Protein AF-A0A1Q7XEI1-F1 (afdb_monomer_lite)

pLDDT: mean 74.62, std 11.86, range [37.31, 92.25]

Sequence (144 aa):
MIARLKSGVSQAQAQAEVDTIAGRLEQQYPDTNTHKGIRVESALRALVGDIRPALLILLGAVACVLLIACANVANLLLARAMTRHKEMAVRSALGASRIRVVRQLLTESVLLSFAGGLLGLALAVWWSDLLIALGKKDIPVFRF

Foldseek 3Di:
DDDDDDPPDDLVNVQVVQQVVLVVCCVVCVPPRPPDRDHRDDPCCVVCVVCVVVVVVVVVVVVVVVVVVVVVLVVVLVVVCVVCVVVVVVVVVVPDDPPPSVVVSVVVVVVVVVVVVVVVVVVVVVVVVVCCVVCVVPDPPPDD

Radius of gyration: 29.74 Å; chains: 1; bounding box: 56×39×82 Å

Secondary structure (DSSP, 8-state):
---PPPTT--HHHHHHHHHHHHHHHHHH-HHHHTT-------HHHHHHTTTHHHHHHHHHHHHHHHHHHHHHHHHHHHHHHHHHHHHHHHHHTTT--SHHHHHHHHHHHHHHHHHHHHHHHHHHHHHHHHHHHHHTTT------

Structure (mmCIF, N/CA/C/O backbone):
data_AF-A0A1Q7XEI1-F1
#
_entry.id   AF-A0A1Q7XEI1-F1
#
loop_
_atom_site.group_PDB
_atom_site.id
_atom_site.type_symbol
_atom_site.label_atom_id
_atom_site.label_alt_id
_atom_site.label_comp_id
_atom_site.label_asym_id
_atom_site.label_entity_id
_atom_site.label_seq_id
_atom_site.pdbx_PDB_ins_code
_atom_site.Cartn_x
_atom_site.Cartn_y
_atom_site.Cartn_z
_atom_site.occupancy
_atom_site.B_iso_or_equiv
_atom_site.auth_seq_id
_atom_site.auth_comp_id
_atom_site.auth_asym_id
_atom_site.auth_atom_id
_atom_site.pdbx_PDB_model_num
ATOM 1 N N . MET A 1 1 ? 13.398 2.448 -28.225 1.00 65.69 1 MET A N 1
ATOM 2 C CA . MET A 1 1 ? 12.559 2.053 -29.379 1.00 65.69 1 MET A CA 1
ATOM 3 C C . MET A 1 1 ? 11.734 0.846 -28.952 1.00 65.69 1 MET A C 1
ATOM 5 O O . MET A 1 1 ? 12.285 -0.003 -28.264 1.00 65.69 1 MET A O 1
ATOM 9 N N . ILE A 1 2 ? 10.438 0.791 -29.263 1.00 75.38 2 ILE A N 1
ATOM 10 C CA . ILE A 1 2 ? 9.564 -0.332 -28.877 1.00 75.38 2 ILE A CA 1
ATOM 11 C C . ILE A 1 2 ? 9.231 -1.116 -30.144 1.00 75.38 2 ILE A C 1
ATOM 13 O O . ILE A 1 2 ? 8.816 -0.524 -31.136 1.00 75.38 2 ILE A O 1
ATOM 17 N N . ALA A 1 3 ? 9.415 -2.434 -30.111 1.00 79.94 3 ALA A N 1
ATOM 18 C CA . ALA A 1 3 ? 9.096 -3.330 -31.217 1.00 79.94 3 ALA A CA 1
ATOM 19 C C . ALA A 1 3 ? 8.374 -4.579 -30.697 1.00 79.94 3 ALA A C 1
ATOM 21 O O . ALA A 1 3 ? 8.583 -5.007 -29.559 1.00 79.94 3 ALA A O 1
ATOM 22 N N . ARG A 1 4 ? 7.503 -5.161 -31.527 1.00 83.31 4 ARG A N 1
ATOM 23 C CA . ARG A 1 4 ? 6.761 -6.381 -31.193 1.00 83.31 4 ARG A CA 1
ATOM 24 C C . ARG A 1 4 ? 7.489 -7.599 -31.751 1.00 83.31 4 ARG A C 1
ATOM 26 O O . ARG A 1 4 ? 7.791 -7.643 -32.939 1.00 83.31 4 ARG A O 1
ATOM 33 N N . LEU A 1 5 ? 7.717 -8.598 -30.902 1.00 84.00 5 LEU A N 1
ATOM 34 C CA . LEU A 1 5 ? 8.301 -9.868 -31.322 1.00 84.00 5 LEU A CA 1
ATOM 35 C C . LEU A 1 5 ? 7.295 -10.690 -32.142 1.00 84.00 5 LEU A C 1
ATOM 37 O O . LEU A 1 5 ? 6.104 -10.727 -31.817 1.00 84.00 5 LEU A O 1
ATOM 41 N N . LYS A 1 6 ? 7.772 -11.358 -33.196 1.00 86.00 6 LYS A N 1
ATOM 42 C CA . LYS A 1 6 ? 6.970 -12.306 -33.981 1.00 86.00 6 LYS A CA 1
ATOM 43 C C . LYS A 1 6 ? 6.573 -13.500 -33.102 1.00 86.00 6 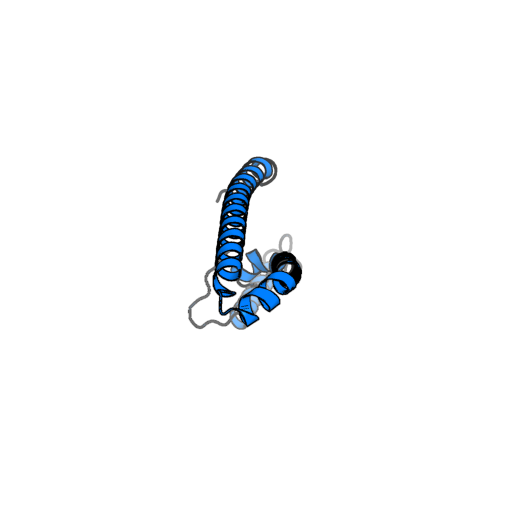LYS A C 1
ATOM 45 O O . LYS A 1 6 ? 7.370 -13.969 -32.290 1.00 86.00 6 LYS A O 1
ATOM 50 N N . SER A 1 7 ? 5.343 -13.995 -33.256 1.00 79.69 7 SER A N 1
ATOM 51 C CA . SER A 1 7 ? 4.838 -15.135 -32.477 1.00 79.69 7 SER A CA 1
ATOM 52 C C . SER A 1 7 ? 5.744 -16.361 -32.627 1.00 79.69 7 SER A C 1
ATOM 54 O O . SER A 1 7 ? 6.059 -16.756 -33.747 1.00 79.69 7 SER A O 1
ATOM 56 N N . GLY A 1 8 ? 6.148 -16.959 -31.502 1.00 82.31 8 GLY A N 1
ATOM 57 C CA . GLY A 1 8 ? 7.009 -18.149 -31.462 1.00 82.31 8 GLY A CA 1
ATOM 58 C C . GLY A 1 8 ? 8.518 -17.875 -31.436 1.00 82.31 8 GLY A C 1
ATOM 59 O O . GLY A 1 8 ? 9.285 -18.814 -31.259 1.00 82.31 8 GLY A O 1
ATOM 60 N N . VAL A 1 9 ? 8.955 -16.618 -31.565 1.00 85.50 9 VAL A N 1
ATOM 61 C CA . VAL A 1 9 ? 10.376 -16.251 -31.456 1.00 85.50 9 VAL A CA 1
ATOM 62 C C . VAL A 1 9 ? 10.756 -16.086 -29.985 1.00 85.50 9 VAL A C 1
ATOM 64 O O . VAL A 1 9 ? 10.037 -15.445 -29.218 1.00 85.50 9 VAL A O 1
ATOM 67 N N . SER A 1 10 ? 11.887 -16.663 -29.575 1.00 84.94 10 SER A N 1
ATOM 68 C CA . SER A 1 10 ? 12.410 -16.477 -28.219 1.00 84.94 10 SER A CA 1
ATOM 69 C C . SER A 1 10 ? 13.204 -15.172 -28.099 1.00 84.94 10 SER A C 1
ATOM 71 O O . SER A 1 10 ? 13.773 -14.675 -29.069 1.00 84.94 10 SER A O 1
ATOM 73 N N . GLN A 1 11 ? 13.295 -14.616 -26.887 1.00 84.19 11 GLN A N 1
ATOM 74 C CA . GLN A 1 11 ? 14.084 -13.402 -26.639 1.00 84.19 11 GLN A CA 1
ATOM 75 C C . GLN A 1 11 ? 15.566 -13.586 -27.017 1.00 84.19 11 GLN A C 1
ATOM 77 O O . GLN A 1 11 ? 16.193 -12.651 -27.501 1.00 84.19 11 GLN A O 1
ATOM 82 N N . ALA A 1 12 ? 16.109 -14.797 -26.853 1.00 84.06 12 ALA A N 1
ATOM 83 C CA . ALA A 1 12 ? 17.482 -15.124 -27.231 1.00 84.06 12 ALA A CA 1
ATOM 84 C C . ALA A 1 12 ? 17.690 -15.111 -28.755 1.00 84.06 12 ALA A C 1
ATOM 86 O O . ALA A 1 12 ? 18.697 -14.596 -29.231 1.00 84.06 12 ALA A O 1
ATOM 87 N N . GLN A 1 13 ? 16.724 -15.626 -29.523 1.00 84.19 13 GLN A N 1
ATOM 88 C CA . GLN A 1 13 ? 16.764 -15.565 -30.989 1.00 84.19 13 GLN A CA 1
ATOM 89 C C . GLN A 1 13 ? 16.674 -14.121 -31.487 1.00 84.19 13 GLN A C 1
ATOM 91 O O . GLN A 1 13 ? 17.435 -13.725 -32.362 1.00 84.19 13 GLN A O 1
ATOM 96 N N . ALA A 1 14 ? 15.793 -13.325 -30.879 1.00 85.44 14 ALA A N 1
ATOM 97 C CA . ALA A 1 14 ? 15.671 -11.907 -31.188 1.00 85.44 14 ALA A CA 1
ATOM 98 C C . ALA A 1 14 ? 16.962 -11.132 -30.884 1.00 85.44 14 ALA A C 1
ATOM 100 O O . ALA A 1 14 ? 17.371 -10.296 -31.683 1.00 85.44 14 ALA A O 1
ATOM 101 N N . GLN A 1 15 ? 17.616 -11.426 -29.754 1.00 86.94 15 GLN A N 1
ATOM 102 C CA . GLN A 1 15 ? 18.899 -10.820 -29.396 1.00 86.94 15 GLN A CA 1
ATOM 103 C C . GLN A 1 15 ? 19.982 -11.160 -30.427 1.00 86.94 15 GLN A C 1
ATOM 105 O O . GLN A 1 15 ? 20.629 -10.252 -30.926 1.00 86.94 15 GLN A O 1
ATOM 110 N N . ALA A 1 16 ? 20.114 -12.431 -30.818 1.00 86.31 16 ALA A N 1
ATOM 111 C CA . ALA A 1 16 ? 21.116 -12.858 -31.798 1.00 86.31 16 ALA A CA 1
ATOM 112 C C . ALA A 1 16 ? 20.924 -12.206 -33.183 1.00 86.31 16 ALA A C 1
ATOM 114 O O . ALA A 1 16 ? 21.890 -11.851 -33.865 1.00 86.31 16 ALA A O 1
ATOM 115 N N . GLU A 1 17 ? 19.673 -12.030 -33.608 1.00 86.38 17 GLU A N 1
ATOM 116 C CA . GLU A 1 17 ? 19.343 -11.372 -34.873 1.00 86.38 17 GLU A CA 1
ATOM 117 C C . GLU A 1 17 ? 19.659 -9.868 -34.818 1.00 86.38 17 GLU A C 1
ATOM 119 O O . GLU A 1 17 ? 20.268 -9.318 -35.736 1.00 86.38 17 GLU A O 1
ATOM 124 N N . VAL A 1 18 ? 19.332 -9.219 -33.698 1.00 86.94 18 VAL A N 1
ATOM 125 C CA . VAL A 1 18 ? 19.656 -7.811 -33.442 1.00 86.94 18 VAL A CA 1
ATOM 126 C C . VAL A 1 18 ? 21.166 -7.584 -33.330 1.00 86.94 18 VAL A C 1
ATOM 128 O O . VAL A 1 18 ? 21.655 -6.609 -33.895 1.00 86.94 18 VAL A O 1
ATOM 131 N N . ASP A 1 19 ? 21.917 -8.488 -32.698 1.00 87.75 19 ASP A N 1
ATOM 132 C CA . ASP A 1 19 ? 23.384 -8.428 -32.619 1.00 87.75 19 ASP A CA 1
ATOM 133 C C . ASP A 1 19 ? 24.017 -8.526 -34.014 1.00 87.75 19 ASP A C 1
ATOM 135 O O . ASP A 1 19 ? 24.947 -7.791 -34.347 1.00 87.75 19 ASP A O 1
ATOM 139 N N . THR A 1 20 ? 23.457 -9.384 -34.873 1.00 87.75 20 THR A N 1
ATOM 140 C CA . THR A 1 20 ? 23.889 -9.513 -36.272 1.00 87.75 20 THR A CA 1
ATOM 141 C C . THR A 1 20 ? 23.641 -8.221 -37.054 1.00 87.75 20 THR A C 1
ATOM 143 O O . THR A 1 20 ? 24.489 -7.792 -37.839 1.00 87.75 20 THR A O 1
ATOM 146 N N . ILE A 1 21 ? 22.485 -7.581 -36.848 1.00 86.19 21 ILE A N 1
ATOM 147 C CA . ILE A 1 21 ? 22.161 -6.292 -37.470 1.00 86.19 21 ILE A CA 1
ATOM 148 C C . ILE A 1 21 ? 23.088 -5.197 -36.934 1.00 86.19 21 ILE A C 1
ATOM 150 O O . ILE A 1 21 ? 23.617 -4.428 -37.731 1.00 86.19 21 ILE A O 1
ATOM 154 N N . ALA A 1 22 ? 23.331 -5.156 -35.622 1.00 84.81 22 ALA A N 1
ATOM 155 C CA . ALA A 1 22 ? 24.210 -4.180 -34.983 1.00 84.81 22 ALA A CA 1
ATOM 156 C C . ALA A 1 22 ? 25.642 -4.259 -35.534 1.00 84.81 22 ALA A C 1
ATOM 158 O O . ALA A 1 22 ? 26.195 -3.232 -35.919 1.00 84.81 22 ALA A O 1
ATOM 159 N N . GLY A 1 23 ? 26.199 -5.467 -35.687 1.00 83.88 23 GLY A N 1
ATOM 160 C CA . GLY A 1 23 ? 27.533 -5.655 -36.268 1.00 83.88 23 GLY A CA 1
ATOM 161 C C . GLY A 1 23 ? 27.634 -5.216 -37.735 1.00 83.88 23 GLY A C 1
ATOM 162 O O . GLY A 1 23 ? 28.637 -4.637 -38.146 1.00 83.88 23 GLY A O 1
ATOM 163 N N . ARG A 1 24 ? 26.580 -5.419 -38.540 1.00 84.88 24 ARG A N 1
ATOM 164 C CA . ARG A 1 24 ? 26.533 -4.882 -39.917 1.00 84.88 24 ARG A CA 1
ATOM 165 C C . ARG A 1 24 ? 26.419 -3.361 -39.932 1.00 84.88 24 ARG A C 1
ATOM 167 O O . ARG A 1 24 ? 27.020 -2.710 -40.783 1.00 84.88 24 ARG A O 1
ATOM 174 N N . LEU A 1 25 ? 25.650 -2.802 -39.002 1.00 83.19 25 LEU A N 1
ATOM 175 C CA . LEU A 1 25 ? 25.443 -1.363 -38.891 1.00 83.19 25 LEU A CA 1
ATOM 176 C C . LEU A 1 25 ? 26.722 -0.643 -38.450 1.00 83.19 25 LEU A C 1
ATOM 178 O O . LEU A 1 25 ? 26.997 0.449 -38.934 1.00 83.19 25 LEU A O 1
ATOM 182 N N . GLU A 1 26 ? 27.523 -1.271 -37.592 1.00 85.38 26 GLU A N 1
ATOM 183 C CA . GLU A 1 26 ? 28.857 -0.800 -37.214 1.00 85.38 26 GLU A CA 1
ATOM 184 C C . GLU A 1 26 ? 29.807 -0.753 -38.420 1.00 85.38 26 GLU A C 1
ATOM 186 O O . GLU A 1 26 ? 30.497 0.243 -38.615 1.00 85.38 26 GLU A O 1
ATOM 191 N N . GLN A 1 27 ? 29.781 -1.774 -39.285 1.00 83.88 27 GLN A N 1
ATOM 192 C CA . GLN A 1 27 ? 30.591 -1.800 -40.510 1.00 83.88 27 GLN A CA 1
ATOM 193 C C . GLN A 1 27 ? 30.143 -0.767 -41.555 1.00 83.88 27 GLN A C 1
ATOM 195 O O . GLN A 1 27 ? 30.983 -0.196 -42.247 1.00 83.88 27 GLN A O 1
ATOM 200 N N . GLN A 1 28 ? 28.834 -0.530 -41.692 1.00 85.12 28 GLN A N 1
ATOM 201 C CA . GLN A 1 28 ? 28.293 0.450 -42.644 1.00 85.12 28 GLN A CA 1
ATOM 202 C C . GLN A 1 28 ? 28.372 1.897 -42.145 1.00 85.12 28 GLN A C 1
ATOM 204 O O . GLN A 1 28 ? 28.516 2.808 -42.956 1.00 85.12 28 GLN A O 1
ATOM 209 N N . TYR A 1 29 ? 28.270 2.113 -40.833 1.00 82.06 29 TYR A N 1
ATOM 210 C CA . TYR A 1 29 ? 28.228 3.438 -40.211 1.00 82.06 29 TYR A CA 1
ATOM 211 C C . TYR A 1 29 ? 29.150 3.519 -38.983 1.00 82.06 29 TYR A C 1
ATOM 213 O O . TYR A 1 29 ? 28.670 3.745 -37.860 1.00 82.06 29 TYR A O 1
ATOM 221 N N . PRO A 1 30 ? 30.473 3.378 -39.177 1.00 78.81 30 PRO A N 1
ATOM 222 C CA . PRO A 1 30 ? 31.438 3.387 -38.081 1.00 78.81 30 PRO A CA 1
ATOM 223 C C . PRO A 1 30 ? 31.401 4.699 -37.279 1.00 78.81 30 PRO A C 1
ATOM 225 O O . PRO A 1 30 ? 31.480 4.669 -36.052 1.00 78.81 30 PRO A O 1
ATOM 228 N N . ASP A 1 31 ? 31.143 5.843 -37.915 1.00 78.56 31 ASP A N 1
ATOM 229 C CA . ASP A 1 31 ? 31.143 7.152 -37.239 1.00 78.56 31 ASP A CA 1
ATOM 230 C C . ASP A 1 31 ? 30.045 7.316 -36.169 1.00 78.56 31 ASP A C 1
ATOM 232 O O . ASP A 1 31 ? 30.163 8.152 -35.275 1.00 78.56 31 ASP A O 1
ATOM 236 N N . THR A 1 32 ? 28.959 6.537 -36.236 1.00 76.00 32 THR A N 1
ATOM 237 C CA . THR A 1 32 ? 27.797 6.693 -35.335 1.00 76.00 32 THR A CA 1
ATOM 238 C C . THR A 1 32 ? 27.482 5.464 -34.485 1.00 76.00 32 THR A C 1
ATOM 240 O O . THR A 1 32 ? 26.803 5.613 -33.459 1.00 76.00 32 THR A O 1
ATOM 243 N N . ASN A 1 33 ? 27.974 4.279 -34.866 1.00 75.06 33 ASN A N 1
ATOM 244 C CA . ASN A 1 33 ? 27.568 2.997 -34.273 1.00 75.06 33 ASN A CA 1
ATOM 245 C C . ASN A 1 33 ? 28.709 2.151 -33.690 1.00 75.06 33 ASN A C 1
ATOM 247 O O . ASN A 1 33 ? 28.429 1.109 -33.101 1.00 75.06 33 ASN A O 1
ATOM 251 N N . THR A 1 34 ? 29.961 2.605 -33.779 1.00 74.81 34 THR A N 1
ATOM 252 C CA . THR A 1 34 ? 31.110 1.896 -33.192 1.00 74.81 34 THR A CA 1
ATOM 253 C C . THR A 1 34 ? 30.908 1.657 -31.685 1.00 74.81 34 THR A C 1
ATOM 255 O O . THR A 1 34 ? 30.632 2.597 -30.937 1.00 74.81 34 THR A O 1
ATOM 258 N N . HIS A 1 35 ? 31.015 0.397 -31.244 1.00 71.75 35 HIS A N 1
ATOM 259 C CA . HIS A 1 35 ? 30.773 -0.087 -29.867 1.00 71.75 35 HIS A CA 1
ATOM 260 C C . HIS A 1 35 ? 29.355 0.117 -29.281 1.00 71.75 35 HIS A C 1
ATOM 262 O O . HIS A 1 35 ? 29.169 0.008 -28.064 1.00 71.75 35 HIS A O 1
ATOM 268 N N . LYS A 1 36 ? 28.323 0.388 -30.093 1.00 72.50 36 LYS A N 1
ATOM 269 C CA . LYS A 1 36 ? 26.936 0.477 -29.595 1.00 72.50 36 LYS A CA 1
ATOM 270 C C . LYS A 1 36 ? 26.226 -0.876 -29.665 1.00 72.50 36 LYS A C 1
ATOM 272 O O . LYS A 1 36 ? 25.722 -1.275 -30.708 1.00 72.50 36 LYS A O 1
ATOM 277 N N . GLY A 1 37 ? 26.125 -1.555 -28.524 1.00 69.88 37 GLY A N 1
ATOM 278 C CA . GLY A 1 37 ? 25.308 -2.764 -28.382 1.00 69.88 37 GLY A CA 1
ATOM 279 C C . GLY A 1 37 ? 23.812 -2.449 -28.273 1.00 69.88 37 GLY A C 1
ATOM 280 O O . GLY A 1 37 ? 23.415 -1.523 -27.563 1.00 69.88 37 GLY A O 1
ATOM 281 N N . ILE A 1 38 ? 22.968 -3.237 -28.943 1.00 79.81 38 ILE A N 1
ATOM 282 C CA . ILE A 1 38 ? 21.506 -3.141 -28.837 1.00 79.81 38 ILE A CA 1
ATOM 283 C C . ILE A 1 38 ? 21.013 -4.317 -28.000 1.00 79.81 38 ILE A C 1
ATOM 285 O O . ILE A 1 38 ? 21.179 -5.470 -28.380 1.00 79.81 38 ILE A O 1
ATOM 289 N N . ARG A 1 39 ? 20.376 -4.036 -26.863 1.00 80.25 39 ARG A N 1
ATOM 290 C CA . ARG A 1 39 ? 19.878 -5.070 -25.953 1.00 80.25 39 ARG A CA 1
ATOM 291 C C . ARG A 1 39 ? 18.361 -5.187 -26.040 1.00 80.25 39 ARG A C 1
ATOM 293 O O . ARG A 1 39 ? 17.632 -4.219 -25.832 1.00 80.25 39 ARG A O 1
ATOM 300 N N . VAL A 1 40 ? 17.891 -6.384 -26.358 1.00 80.00 40 VAL A N 1
ATOM 301 C CA . VAL A 1 40 ? 16.480 -6.739 -26.461 1.00 80.00 40 VAL A CA 1
ATOM 302 C C . VAL A 1 40 ? 15.977 -7.099 -25.071 1.00 80.00 40 VAL A C 1
ATOM 304 O O . VAL A 1 40 ? 16.211 -8.197 -24.564 1.00 80.00 40 VAL A O 1
ATOM 307 N N . GLU A 1 41 ? 15.244 -6.184 -24.446 1.00 80.62 41 GLU A N 1
ATOM 308 C CA . GLU A 1 41 ? 14.572 -6.431 -23.173 1.00 80.62 41 GLU A CA 1
ATOM 309 C C . GLU A 1 41 ? 13.053 -6.378 -23.317 1.00 80.62 41 GLU A C 1
ATOM 311 O O . GLU A 1 41 ? 12.497 -5.675 -24.161 1.00 80.62 41 GLU A O 1
ATOM 316 N N . SER A 1 42 ? 12.359 -7.145 -22.472 1.00 78.50 42 SER A N 1
ATOM 317 C CA . SER A 1 42 ? 10.904 -7.053 -22.371 1.00 78.50 42 SER A CA 1
ATOM 318 C C . SER A 1 42 ? 10.513 -5.622 -22.015 1.00 78.50 42 SER A C 1
ATOM 320 O O . SER A 1 42 ? 11.012 -5.082 -21.030 1.00 78.50 42 SER A O 1
ATOM 322 N N . ALA A 1 43 ? 9.577 -5.034 -22.765 1.00 72.62 43 ALA A N 1
ATOM 323 C CA . ALA A 1 43 ? 9.100 -3.673 -22.521 1.00 72.62 43 ALA A CA 1
ATOM 324 C C . ALA A 1 43 ? 8.622 -3.475 -21.070 1.00 72.62 43 ALA A C 1
ATOM 326 O O . ALA A 1 43 ? 8.900 -2.451 -20.457 1.00 72.62 43 ALA A O 1
ATOM 327 N N . LEU A 1 44 ? 7.985 -4.490 -20.473 1.00 68.62 44 LEU A N 1
ATOM 328 C CA . LEU A 1 44 ? 7.576 -4.441 -19.068 1.00 68.62 44 LEU A CA 1
ATOM 329 C C . LEU A 1 44 ? 8.778 -4.434 -18.107 1.00 68.62 44 LEU A C 1
ATOM 331 O O . LEU A 1 44 ? 8.733 -3.766 -17.078 1.00 68.62 44 LEU A O 1
ATOM 335 N N . ARG A 1 45 ? 9.858 -5.165 -18.418 1.00 70.75 45 ARG A N 1
ATOM 336 C CA . ARG A 1 45 ? 11.102 -5.112 -17.630 1.00 70.75 45 ARG A CA 1
ATOM 337 C C . ARG A 1 45 ? 11.835 -3.790 -17.821 1.00 70.75 45 ARG A C 1
ATOM 339 O O . ARG A 1 45 ? 12.323 -3.266 -16.836 1.00 70.75 45 ARG A O 1
ATOM 346 N N . ALA A 1 46 ? 11.850 -3.231 -19.025 1.00 70.81 46 ALA A N 1
ATOM 347 C CA . ALA A 1 46 ? 12.477 -1.939 -19.279 1.00 70.81 46 ALA A CA 1
ATOM 348 C C . ALA A 1 46 ? 11.761 -0.792 -18.544 1.00 70.81 46 ALA A C 1
ATOM 350 O O . ALA A 1 46 ? 12.415 0.118 -18.052 1.00 70.81 46 ALA A O 1
ATOM 351 N N . LEU A 1 47 ? 10.426 -0.844 -18.425 1.00 67.19 47 LEU A N 1
ATOM 352 C CA . LEU A 1 47 ? 9.669 0.178 -17.692 1.00 67.19 47 LEU A CA 1
ATOM 353 C C . LEU A 1 47 ? 9.657 -0.026 -16.171 1.00 67.19 47 LEU A C 1
ATOM 355 O O . LEU A 1 47 ? 9.650 0.948 -15.429 1.00 67.19 47 LEU A O 1
ATOM 359 N N . VAL A 1 48 ? 9.578 -1.270 -15.693 1.00 66.25 48 VAL A N 1
ATOM 360 C CA . VAL A 1 48 ? 9.292 -1.557 -14.271 1.00 66.25 48 VAL A CA 1
ATOM 361 C C . VAL A 1 48 ? 10.499 -2.173 -13.548 1.00 66.25 48 VAL A C 1
ATOM 363 O O . VAL A 1 48 ? 10.501 -2.272 -12.324 1.00 66.25 48 VAL A O 1
ATOM 366 N N . GLY A 1 49 ? 11.529 -2.605 -14.278 1.00 64.25 49 GLY A N 1
ATOM 367 C CA . GLY A 1 49 ? 12.669 -3.371 -13.763 1.00 64.25 49 GLY A CA 1
ATOM 368 C C . GLY A 1 49 ? 13.410 -2.688 -12.619 1.00 64.25 49 GLY A C 1
ATOM 369 O O . GLY A 1 49 ? 13.595 -3.321 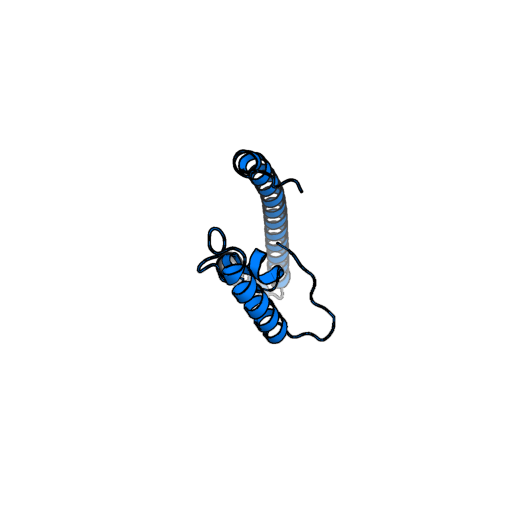-11.582 1.00 64.25 49 GLY A O 1
ATOM 370 N N . ASP A 1 50 ? 13.729 -1.401 -12.764 1.00 69.06 50 ASP A N 1
ATOM 371 C CA . ASP A 1 50 ? 14.474 -0.636 -11.750 1.00 69.06 50 ASP A CA 1
ATOM 372 C C . ASP A 1 50 ? 13.653 -0.316 -10.493 1.00 69.06 50 ASP A C 1
ATOM 374 O O . ASP A 1 50 ? 14.189 -0.211 -9.392 1.00 69.06 50 ASP A O 1
ATOM 378 N N . ILE A 1 51 ? 12.330 -0.206 -10.624 1.00 74.69 51 ILE A N 1
ATOM 379 C CA . ILE A 1 51 ? 11.447 0.258 -9.540 1.00 74.69 51 ILE A CA 1
ATOM 380 C C . ILE A 1 51 ? 10.819 -0.890 -8.744 1.00 74.69 51 ILE A C 1
ATOM 382 O O . ILE A 1 51 ? 10.361 -0.684 -7.620 1.00 74.69 51 ILE A O 1
ATOM 386 N N . ARG A 1 52 ? 10.808 -2.117 -9.285 1.00 76.62 52 ARG A N 1
ATOM 387 C CA . ARG A 1 52 ? 10.276 -3.315 -8.605 1.00 76.62 52 ARG A CA 1
ATOM 388 C C . ARG A 1 52 ? 10.793 -3.512 -7.175 1.00 76.62 52 ARG A C 1
ATOM 390 O O . ARG A 1 52 ? 9.952 -3.695 -6.296 1.00 76.62 52 ARG A O 1
ATOM 397 N N . PRO A 1 53 ? 12.112 -3.515 -6.904 1.00 80.81 53 PRO A N 1
ATOM 398 C CA . PRO A 1 53 ? 12.602 -3.742 -5.546 1.00 80.81 53 PRO A CA 1
ATOM 399 C C . PRO A 1 53 ? 12.171 -2.629 -4.583 1.00 80.81 53 PRO A C 1
ATOM 401 O O . PRO A 1 53 ? 11.748 -2.928 -3.469 1.00 80.81 53 PRO A O 1
ATOM 404 N N . ALA A 1 54 ? 12.171 -1.367 -5.022 1.00 80.69 54 ALA A N 1
ATOM 405 C CA . ALA A 1 54 ? 11.678 -0.250 -4.218 1.00 80.69 54 ALA A CA 1
ATOM 406 C C . ALA A 1 54 ? 10.179 -0.388 -3.887 1.00 80.69 54 ALA A C 1
ATOM 408 O O . ALA A 1 54 ? 9.783 -0.199 -2.738 1.00 80.69 54 ALA A O 1
ATOM 409 N N . LEU A 1 55 ? 9.354 -0.794 -4.860 1.00 84.62 55 LEU A N 1
ATOM 410 C CA . LEU A 1 55 ? 7.926 -1.066 -4.648 1.00 84.62 55 LEU A CA 1
ATOM 411 C C . LEU A 1 55 ? 7.693 -2.213 -3.655 1.00 84.62 55 LEU A C 1
ATOM 413 O O . LEU A 1 55 ? 6.791 -2.124 -2.825 1.00 84.62 55 LEU A O 1
ATOM 417 N N . LEU A 1 56 ? 8.504 -3.275 -3.709 1.00 84.50 56 LEU A N 1
ATOM 418 C CA . LEU A 1 56 ? 8.415 -4.390 -2.760 1.00 84.50 56 LEU A CA 1
ATOM 419 C C . LEU A 1 56 ? 8.810 -3.970 -1.340 1.00 84.50 56 LEU A C 1
ATOM 421 O O . LEU A 1 56 ? 8.140 -4.365 -0.389 1.00 84.50 56 LEU A O 1
ATOM 425 N N . ILE A 1 57 ? 9.852 -3.148 -1.189 1.00 89.56 57 ILE A N 1
ATOM 426 C CA . ILE A 1 57 ? 10.252 -2.596 0.113 1.00 89.56 57 ILE A CA 1
ATOM 427 C C . ILE A 1 57 ? 9.142 -1.701 0.670 1.00 89.56 57 ILE A C 1
ATOM 429 O O . ILE A 1 57 ? 8.776 -1.841 1.836 1.00 89.56 57 ILE A O 1
ATOM 433 N N . LEU A 1 58 ? 8.568 -0.825 -0.160 1.00 87.69 58 LEU A N 1
ATOM 434 C CA . LEU A 1 58 ? 7.454 0.035 0.236 1.00 87.69 58 LEU A CA 1
ATOM 435 C C . LEU A 1 58 ? 6.238 -0.792 0.673 1.00 87.69 58 LEU A C 1
ATOM 437 O O . LEU A 1 58 ? 5.663 -0.525 1.725 1.00 87.69 58 LEU A O 1
ATOM 441 N N . LEU A 1 59 ? 5.881 -1.831 -0.089 1.00 88.31 59 LEU A N 1
ATOM 442 C CA . LEU A 1 59 ? 4.801 -2.753 0.266 1.00 88.31 59 LEU A CA 1
ATOM 443 C C . LEU A 1 59 ? 5.078 -3.454 1.603 1.00 88.31 59 LEU A C 1
ATOM 445 O O . LEU A 1 59 ? 4.189 -3.535 2.449 1.00 88.31 59 LEU A O 1
ATOM 449 N N . GLY A 1 60 ? 6.312 -3.920 1.813 1.00 92.25 60 GLY A N 1
ATOM 450 C CA . GLY A 1 60 ? 6.742 -4.522 3.073 1.00 92.25 60 GLY A CA 1
ATOM 451 C C . GLY A 1 60 ? 6.630 -3.552 4.250 1.00 92.25 60 GLY A C 1
ATOM 452 O O . GLY A 1 60 ? 6.081 -3.908 5.289 1.00 92.25 60 GLY A O 1
ATOM 453 N N . ALA A 1 61 ? 7.071 -2.304 4.075 1.00 91.75 61 ALA A N 1
ATOM 454 C CA . ALA A 1 61 ? 6.954 -1.265 5.094 1.00 91.75 61 ALA A CA 1
ATOM 455 C C . ALA A 1 61 ? 5.486 -0.983 5.454 1.00 91.75 61 ALA A C 1
ATOM 457 O O . ALA A 1 61 ? 5.136 -0.956 6.634 1.00 91.75 61 ALA A O 1
ATOM 458 N N . VAL A 1 62 ? 4.610 -0.850 4.453 1.00 89.56 62 VAL A N 1
ATOM 459 C CA . VAL A 1 62 ? 3.165 -0.658 4.662 1.00 89.56 62 VAL A CA 1
ATOM 460 C C . VAL A 1 62 ? 2.549 -1.853 5.393 1.00 89.56 62 VAL A C 1
ATOM 462 O O . VAL A 1 62 ? 1.769 -1.660 6.326 1.00 89.56 62 VAL A O 1
ATOM 465 N N . ALA A 1 63 ? 2.926 -3.083 5.034 1.00 87.69 63 ALA A N 1
ATOM 466 C CA . ALA A 1 63 ? 2.460 -4.286 5.719 1.00 87.69 63 ALA A CA 1
ATOM 467 C C . ALA A 1 63 ? 2.903 -4.321 7.192 1.00 87.69 63 ALA A C 1
ATOM 469 O O . ALA A 1 63 ? 2.092 -4.621 8.067 1.00 87.69 63 ALA A O 1
ATOM 470 N N . CYS A 1 64 ? 4.151 -3.949 7.491 1.00 89.56 64 CYS A N 1
ATOM 471 C CA . CYS A 1 64 ? 4.639 -3.827 8.865 1.00 89.56 64 CYS A CA 1
ATOM 472 C C . CYS A 1 64 ? 3.852 -2.779 9.662 1.00 89.56 64 CYS A C 1
ATOM 474 O O . CYS A 1 64 ? 3.448 -3.047 10.791 1.00 89.56 64 CYS A O 1
ATOM 476 N N . VAL A 1 65 ? 3.587 -1.607 9.079 1.00 85.31 65 VAL A N 1
ATOM 477 C CA . VAL A 1 65 ? 2.782 -0.559 9.726 1.00 85.31 65 VAL A CA 1
ATOM 478 C C . VAL A 1 65 ? 1.358 -1.047 10.000 1.00 85.31 65 VAL A C 1
ATOM 480 O O . VAL A 1 65 ? 0.844 -0.839 11.100 1.00 85.31 65 VAL A O 1
ATOM 483 N N . LEU A 1 66 ? 0.740 -1.748 9.044 1.00 81.56 66 LEU A N 1
ATOM 484 C CA . LEU A 1 66 ? -0.583 -2.344 9.226 1.00 81.56 66 LEU A CA 1
ATOM 485 C C . LEU A 1 66 ? -0.578 -3.365 10.372 1.00 81.56 66 LEU A C 1
ATOM 487 O O . LEU A 1 66 ? -1.458 -3.325 11.229 1.00 81.56 66 LEU A O 1
ATOM 491 N N . LEU A 1 67 ? 0.441 -4.227 10.439 1.00 81.19 67 LEU A N 1
ATOM 492 C CA . LEU A 1 67 ? 0.609 -5.192 11.528 1.00 81.19 67 LEU A CA 1
ATOM 493 C C . LEU A 1 67 ? 0.781 -4.510 12.890 1.00 81.19 67 LEU A C 1
ATOM 495 O O . LEU A 1 67 ? 0.148 -4.936 13.853 1.00 81.19 67 LEU A O 1
ATOM 499 N N . ILE A 1 68 ? 1.575 -3.438 12.979 1.00 81.25 68 ILE A N 1
ATOM 500 C CA . ILE A 1 68 ? 1.733 -2.646 14.212 1.00 81.25 68 ILE A CA 1
ATOM 501 C C . ILE A 1 68 ? 0.386 -2.053 14.637 1.00 81.25 68 ILE A C 1
ATOM 503 O O . ILE A 1 68 ? 0.013 -2.133 15.809 1.00 81.25 68 ILE A O 1
ATOM 507 N N . ALA A 1 69 ? -0.378 -1.500 13.694 1.00 76.81 69 ALA A N 1
ATOM 508 C CA . ALA A 1 69 ? -1.707 -0.971 13.976 1.00 76.81 69 ALA A CA 1
ATOM 509 C C . ALA A 1 69 ? -2.654 -2.072 14.489 1.00 76.81 69 ALA A C 1
ATOM 511 O O . ALA A 1 69 ? -3.321 -1.885 15.508 1.00 76.81 69 ALA A O 1
ATOM 512 N N . CYS A 1 70 ? -2.665 -3.245 13.848 1.00 75.25 70 CYS A N 1
ATOM 513 C CA . CYS A 1 70 ? -3.445 -4.403 14.287 1.00 75.25 70 CYS A CA 1
ATOM 514 C C . CYS A 1 70 ? -3.033 -4.892 15.683 1.00 75.25 70 CYS A C 1
ATOM 516 O O . CYS A 1 70 ? -3.900 -5.162 16.514 1.00 75.25 70 CYS A O 1
ATOM 518 N N . ALA A 1 71 ? -1.731 -4.965 15.970 1.00 75.88 71 ALA A N 1
ATOM 519 C CA . ALA A 1 71 ? -1.215 -5.348 17.281 1.00 75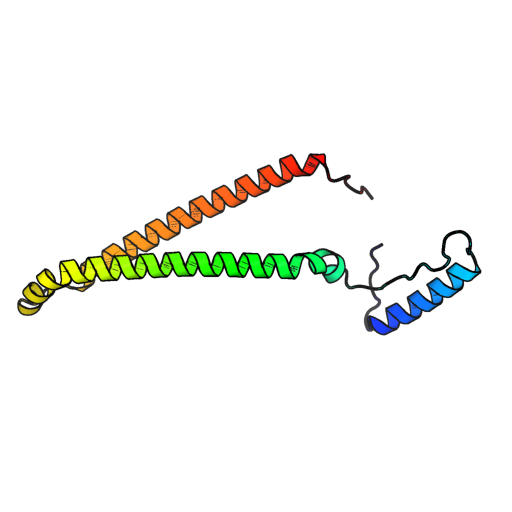.88 71 ALA A CA 1
ATOM 520 C C . ALA A 1 71 ? -1.630 -4.343 18.365 1.00 75.88 71 ALA A C 1
ATOM 522 O O . ALA A 1 71 ? -2.060 -4.745 19.444 1.00 75.88 71 ALA A O 1
ATOM 523 N N . ASN A 1 72 ? -1.591 -3.042 18.065 1.00 78.69 72 ASN A N 1
ATOM 524 C CA . ASN A 1 72 ? -2.035 -1.994 18.983 1.00 78.69 72 ASN A CA 1
ATOM 525 C C . ASN A 1 72 ? -3.534 -2.087 19.279 1.00 78.69 72 ASN A C 1
ATOM 527 O O . ASN A 1 72 ? -3.941 -1.958 20.433 1.00 78.69 72 ASN A O 1
ATOM 531 N N . VAL A 1 73 ? -4.355 -2.371 18.265 1.00 69.75 73 VAL A N 1
ATOM 532 C CA . VAL A 1 73 ? -5.788 -2.627 18.456 1.00 69.75 73 VAL A CA 1
ATOM 533 C C . VAL A 1 73 ? -6.002 -3.873 19.317 1.00 69.75 73 VAL A C 1
ATOM 535 O O . VAL A 1 73 ? -6.770 -3.818 20.274 1.00 69.75 73 VAL A O 1
ATOM 538 N N . ALA A 1 74 ? -5.287 -4.969 19.050 1.00 70.31 74 ALA A N 1
ATOM 539 C CA . ALA A 1 74 ? -5.358 -6.186 19.858 1.00 70.31 74 ALA A CA 1
ATOM 540 C C . ALA A 1 74 ? -4.946 -5.942 21.321 1.00 70.31 74 ALA A C 1
ATOM 542 O O . ALA A 1 74 ? -5.630 -6.400 22.236 1.00 70.31 74 ALA A O 1
ATOM 543 N N . ASN A 1 75 ? -3.892 -5.158 21.561 1.00 72.75 75 ASN A N 1
ATOM 544 C CA . ASN A 1 75 ? 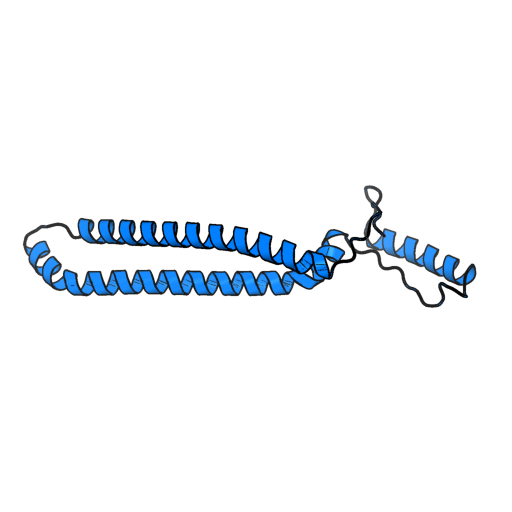-3.468 -4.768 22.905 1.00 72.75 75 ASN A CA 1
ATOM 545 C C . ASN A 1 75 ? -4.501 -3.880 23.606 1.00 72.75 75 ASN A C 1
ATOM 547 O O . ASN A 1 75 ? -4.771 -4.075 24.790 1.00 72.75 75 ASN A O 1
ATOM 551 N N . LEU A 1 76 ? -5.119 -2.935 22.893 1.00 70.44 76 LEU A N 1
ATOM 552 C CA . LEU A 1 76 ? -6.188 -2.099 23.440 1.00 70.44 76 LEU A CA 1
ATOM 553 C C . LEU A 1 76 ? -7.413 -2.948 23.820 1.00 70.44 76 LEU A C 1
ATOM 555 O O . LEU A 1 76 ? -8.002 -2.753 24.886 1.00 70.44 76 LEU A O 1
ATOM 559 N N . LEU A 1 77 ? -7.768 -3.917 22.967 1.00 66.25 77 LEU A N 1
ATOM 560 C CA . LEU A 1 77 ? -8.825 -4.899 23.213 1.00 66.25 77 LEU A CA 1
ATOM 561 C C . LEU A 1 77 ? -8.512 -5.741 24.453 1.00 66.25 77 LEU A C 1
ATOM 563 O O . LEU A 1 77 ? -9.368 -5.867 25.327 1.00 66.25 77 LEU A O 1
ATOM 567 N N . LEU A 1 78 ? -7.284 -6.255 24.569 1.00 66.69 78 LEU A N 1
ATOM 568 C CA . LEU A 1 78 ? -6.814 -7.027 25.721 1.00 66.69 78 LEU A CA 1
ATOM 569 C C . LEU A 1 78 ? -6.814 -6.198 27.012 1.00 66.69 78 LEU A C 1
ATOM 571 O O . LEU A 1 78 ? -7.307 -6.670 28.034 1.00 66.69 78 LEU A O 1
ATOM 575 N N . ALA A 1 79 ? -6.342 -4.952 26.984 1.00 67.75 79 ALA A N 1
ATOM 576 C CA . ALA A 1 79 ? -6.307 -4.074 28.155 1.00 67.75 79 ALA A CA 1
ATOM 577 C C . ALA A 1 79 ? -7.716 -3.693 28.648 1.00 67.75 79 ALA A C 1
ATOM 579 O O . ALA A 1 79 ? -7.991 -3.733 29.854 1.00 67.75 79 ALA A O 1
ATOM 580 N N . ARG A 1 80 ? -8.641 -3.380 27.727 1.00 66.19 80 ARG A N 1
ATOM 581 C CA . ARG A 1 80 ? -10.059 -3.119 28.045 1.00 66.19 80 ARG A CA 1
ATOM 582 C C . ARG A 1 80 ? -10.779 -4.387 28.515 1.00 66.19 80 ARG A C 1
ATOM 584 O O . ARG A 1 80 ? -11.614 -4.320 29.418 1.00 66.19 80 ARG A O 1
ATOM 591 N N . ALA A 1 81 ? -10.439 -5.542 27.938 1.00 64.62 81 ALA A N 1
ATOM 592 C CA . ALA A 1 81 ? -10.945 -6.832 28.383 1.00 64.62 81 ALA A CA 1
ATOM 593 C C . ALA A 1 81 ? -10.463 -7.142 29.801 1.00 64.62 81 ALA A C 1
ATOM 595 O O . ALA A 1 81 ? -11.292 -7.499 30.620 1.00 64.62 81 ALA A O 1
ATOM 596 N N . MET A 1 82 ? -9.184 -6.937 30.124 1.00 66.12 82 MET A N 1
ATOM 597 C CA . MET A 1 82 ? -8.590 -7.174 31.450 1.00 66.12 82 MET A CA 1
ATOM 598 C C . MET A 1 82 ? -9.211 -6.301 32.551 1.00 66.12 82 MET A C 1
ATOM 600 O O . MET A 1 82 ? -9.554 -6.803 33.622 1.00 66.12 82 MET A O 1
ATOM 604 N N . THR A 1 83 ? -9.416 -5.008 32.285 1.00 61.78 83 THR A N 1
ATOM 605 C CA . THR A 1 83 ? -10.049 -4.079 33.244 1.00 61.78 83 THR A CA 1
ATOM 606 C C . THR A 1 83 ? -11.517 -4.422 33.503 1.00 61.78 83 THR A C 1
ATOM 608 O O . THR A 1 83 ? -11.945 -4.423 34.655 1.00 61.78 83 THR A O 1
ATOM 611 N N . ARG A 1 84 ? -12.277 -4.819 32.472 1.00 60.81 84 ARG A N 1
ATOM 612 C CA . ARG A 1 84 ? -13.662 -5.304 32.630 1.00 60.81 84 ARG A CA 1
ATOM 613 C C . ARG A 1 84 ? -13.760 -6.785 33.005 1.00 60.81 84 ARG A C 1
ATOM 615 O O . ARG A 1 84 ? -14.824 -7.214 33.434 1.00 60.81 84 ARG A O 1
ATOM 622 N N . HIS A 1 85 ? -12.685 -7.568 32.907 1.00 55.81 85 HIS A N 1
ATOM 623 C CA . HIS A 1 85 ? -12.653 -8.989 33.272 1.00 55.81 85 HIS A CA 1
ATOM 624 C C . HIS A 1 85 ? -12.824 -9.184 34.773 1.00 55.81 85 HIS A C 1
ATOM 626 O O . HIS A 1 85 ? -13.435 -10.168 35.172 1.00 55.81 85 HIS A O 1
ATOM 632 N N . LYS A 1 86 ? -12.348 -8.248 35.605 1.00 56.97 86 LYS A N 1
ATOM 633 C CA . LYS A 1 86 ? -12.628 -8.264 37.049 1.00 56.97 86 LYS A CA 1
ATOM 634 C C . LYS A 1 86 ? -14.126 -8.095 37.333 1.00 56.97 86 LYS A C 1
ATOM 636 O O . LYS A 1 86 ? -14.686 -8.887 38.082 1.00 56.97 86 LYS A O 1
ATOM 641 N N . GLU A 1 87 ? -14.804 -7.161 36.666 1.00 58.97 87 GLU A N 1
ATOM 642 C CA . GLU A 1 87 ? -16.265 -6.988 36.783 1.00 58.97 87 GLU A CA 1
ATOM 643 C C . GLU A 1 87 ? -17.059 -8.136 36.131 1.00 58.97 87 GLU A C 1
ATOM 645 O O . GLU A 1 87 ? -18.102 -8.554 36.631 1.00 58.97 87 GLU A O 1
ATOM 650 N N . MET A 1 88 ? -16.569 -8.675 35.010 1.00 56.41 88 MET A N 1
ATOM 651 C CA . MET A 1 88 ? -17.193 -9.776 34.274 1.00 56.41 88 MET A CA 1
ATOM 652 C C . MET A 1 88 ? -16.949 -11.144 34.903 1.00 56.41 88 MET A C 1
ATOM 654 O O . MET A 1 88 ? -17.770 -12.026 34.698 1.00 56.41 88 MET A O 1
ATOM 658 N N . ALA A 1 89 ? -15.871 -11.354 35.658 1.00 60.59 89 ALA A N 1
ATOM 659 C CA . ALA A 1 89 ? -15.686 -12.557 36.465 1.00 60.59 89 ALA A CA 1
ATOM 660 C C . ALA A 1 89 ? -16.772 -12.617 37.548 1.00 60.59 89 ALA A C 1
ATOM 662 O O . ALA A 1 89 ? -17.462 -13.631 37.661 1.00 60.59 89 ALA A O 1
ATOM 663 N N . VAL A 1 90 ? -17.017 -11.483 38.218 1.00 61.38 90 VAL A N 1
ATOM 664 C CA . VAL A 1 90 ? -18.096 -11.308 39.203 1.00 61.38 90 VAL A CA 1
ATOM 665 C C . VAL A 1 90 ? -19.482 -11.456 38.555 1.00 61.38 90 VAL A C 1
ATOM 667 O O . VAL A 1 90 ? -20.315 -12.205 39.055 1.00 61.38 90 VAL A O 1
ATOM 670 N N . ARG A 1 91 ? -19.735 -10.841 37.389 1.00 59.97 91 ARG A N 1
ATOM 671 C CA . ARG A 1 91 ? -21.002 -11.012 36.641 1.00 59.97 91 ARG A CA 1
ATOM 672 C C . ARG A 1 91 ? -21.169 -12.375 35.964 1.00 59.97 91 ARG A C 1
ATOM 674 O O . ARG A 1 91 ? -22.303 -12.767 35.718 1.00 59.97 91 ARG A O 1
ATOM 681 N N . SER A 1 92 ? -20.093 -13.105 35.660 1.00 57.44 92 SER A N 1
ATOM 682 C CA . SER A 1 92 ? -20.169 -14.471 35.115 1.00 57.44 92 SER A CA 1
ATOM 683 C C . SER A 1 92 ? -20.459 -15.504 36.194 1.00 57.44 92 SER A C 1
ATOM 685 O O . SER A 1 92 ? -21.189 -16.447 35.916 1.00 57.44 92 SER A O 1
ATOM 687 N N . ALA A 1 93 ? -20.009 -15.266 37.432 1.00 58.47 93 ALA A N 1
ATOM 688 C CA . ALA A 1 93 ? -20.506 -15.995 38.599 1.00 58.47 93 ALA A CA 1
ATOM 689 C C . ALA A 1 93 ? -22.021 -15.768 38.820 1.00 58.47 93 ALA A C 1
ATOM 691 O O . ALA A 1 93 ? -22.675 -16.590 39.449 1.00 58.47 93 ALA A O 1
ATOM 692 N N . LEU A 1 94 ? -22.580 -14.692 38.243 1.00 57.38 94 LEU A N 1
ATOM 693 C CA . LEU A 1 94 ? -24.009 -14.345 38.220 1.00 57.38 94 LEU A CA 1
ATOM 694 C C . LEU A 1 94 ? -24.691 -14.564 36.843 1.00 57.38 94 LEU A C 1
ATOM 696 O O . LEU A 1 94 ? -25.850 -14.197 36.674 1.00 57.38 94 LEU A O 1
ATOM 700 N N . GLY A 1 95 ? -24.003 -15.141 35.845 1.00 53.59 95 GLY A N 1
ATOM 701 C CA . GLY A 1 95 ? -24.600 -15.566 34.567 1.00 53.59 95 GLY A CA 1
ATOM 702 C C . GLY A 1 95 ? -24.687 -14.565 33.392 1.00 53.59 95 GLY A C 1
ATOM 703 O O . GLY A 1 95 ? -25.339 -14.895 32.404 1.00 53.59 95 GLY A O 1
ATOM 704 N N . ALA A 1 96 ? -24.047 -13.380 33.398 1.00 55.34 96 ALA A N 1
ATOM 705 C CA . ALA A 1 96 ? -24.286 -12.352 32.357 1.00 55.34 96 ALA A CA 1
ATOM 706 C C . ALA A 1 96 ? -23.078 -11.886 31.488 1.00 55.34 96 ALA A C 1
ATOM 708 O O . ALA A 1 96 ? -22.129 -11.265 31.961 1.00 55.34 96 ALA A O 1
ATOM 709 N N . SER A 1 97 ? -23.226 -12.102 30.165 1.00 61.62 97 SER A N 1
ATOM 710 C CA . SER A 1 97 ? -22.797 -11.339 28.959 1.00 61.62 97 SER A CA 1
ATOM 711 C C . SER A 1 97 ? -21.357 -10.778 28.824 1.00 61.62 97 SER A C 1
ATOM 713 O O . SER A 1 97 ? -21.157 -9.559 28.784 1.00 61.62 97 SER A O 1
ATOM 715 N N . ARG A 1 98 ? -20.374 -11.643 28.520 1.00 59.62 98 ARG A N 1
ATOM 716 C CA . ARG A 1 98 ? -19.043 -11.246 27.984 1.00 59.62 98 ARG A CA 1
ATOM 717 C C . ARG A 1 98 ? -19.062 -10.746 26.524 1.00 59.62 98 ARG A C 1
ATOM 719 O O . ARG A 1 98 ? -18.201 -9.976 26.111 1.00 59.62 98 ARG A O 1
ATOM 726 N N . ILE A 1 99 ? -20.077 -11.129 25.748 1.00 62.44 99 ILE A N 1
ATOM 727 C CA . ILE A 1 99 ? -20.137 -10.941 24.283 1.00 62.44 99 ILE A CA 1
ATOM 728 C C . ILE A 1 99 ? -20.348 -9.474 23.863 1.00 62.44 99 ILE A C 1
ATOM 730 O O . ILE A 1 99 ? -19.845 -9.041 22.829 1.00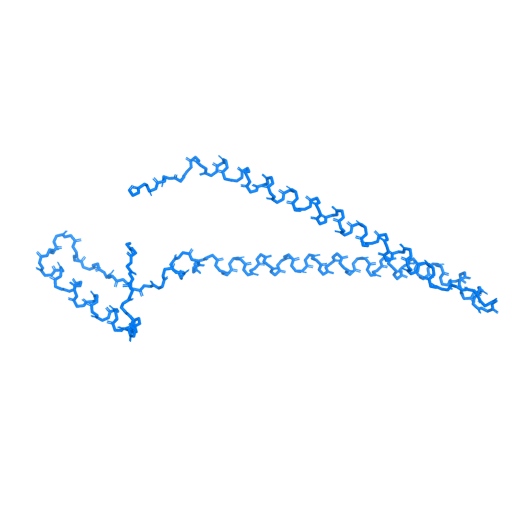 62.44 99 ILE A O 1
ATOM 734 N N . ARG A 1 100 ? -21.065 -8.675 24.665 1.00 61.59 100 ARG A N 1
ATOM 735 C CA . ARG A 1 100 ? -21.478 -7.311 24.281 1.00 61.59 100 ARG A CA 1
ATOM 736 C C . ARG A 1 100 ? -20.307 -6.328 24.168 1.00 61.59 100 ARG A C 1
ATOM 738 O O . ARG A 1 100 ? -20.288 -5.513 23.253 1.00 61.59 100 ARG A O 1
ATOM 745 N N . VAL A 1 101 ? -19.319 -6.444 25.056 1.00 62.47 101 VAL A N 1
ATOM 746 C CA . VAL A 1 101 ? -18.128 -5.574 25.062 1.00 62.47 101 VAL A CA 1
ATOM 747 C C . VAL A 1 101 ? -17.196 -5.916 23.905 1.00 62.47 101 VAL A C 1
ATOM 749 O O . VAL A 1 101 ? -16.734 -5.011 23.217 1.00 62.47 101 VAL A O 1
ATOM 752 N N . VAL A 1 102 ? -16.987 -7.209 23.634 1.00 65.75 102 VAL A N 1
ATOM 753 C CA . VAL A 1 102 ? -16.209 -7.662 22.470 1.00 65.75 102 VAL A CA 1
ATOM 754 C C . VAL A 1 102 ? -16.842 -7.141 21.181 1.00 65.75 102 VAL A C 1
ATOM 756 O O . VAL A 1 102 ? -16.148 -6.571 20.346 1.00 65.75 102 VAL A O 1
ATOM 759 N N . ARG A 1 103 ? -18.170 -7.251 21.047 1.00 68.62 103 ARG A 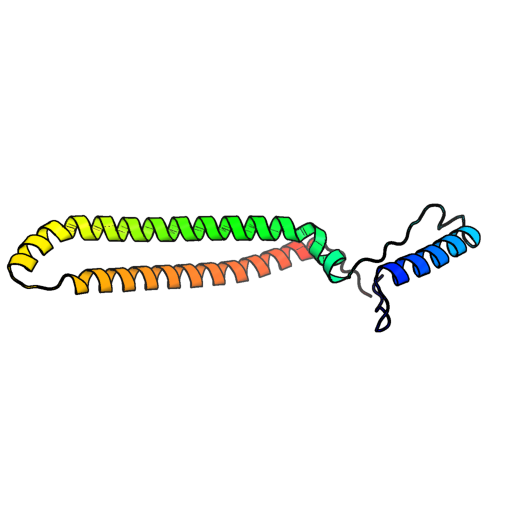N 1
ATOM 760 C CA . ARG A 1 103 ? -18.879 -6.772 19.856 1.00 68.62 103 ARG A CA 1
ATOM 761 C C . ARG A 1 103 ? -18.767 -5.259 19.681 1.00 68.62 103 ARG A C 1
ATOM 763 O O . ARG A 1 103 ? -18.506 -4.822 18.571 1.00 68.62 103 ARG A O 1
ATOM 770 N N . GLN A 1 104 ? -18.920 -4.489 20.761 1.00 67.31 104 GLN A N 1
ATOM 771 C CA . GLN A 1 104 ? -18.830 -3.028 20.726 1.00 67.31 104 GLN A CA 1
ATOM 772 C C . GLN A 1 104 ? -17.438 -2.551 20.309 1.00 67.31 104 GLN A C 1
ATOM 774 O O . GLN A 1 104 ? -17.323 -1.682 19.449 1.00 67.31 104 GLN A O 1
ATOM 779 N N . LEU A 1 105 ? -16.393 -3.154 20.873 1.00 66.81 105 LEU A N 1
ATOM 780 C CA . LEU A 1 105 ? -15.020 -2.806 20.537 1.00 66.81 105 LEU A CA 1
ATOM 781 C C . LEU A 1 105 ? -14.657 -3.212 19.110 1.00 66.81 105 LEU A C 1
ATOM 783 O O . LEU A 1 105 ? -14.021 -2.431 18.416 1.00 66.81 105 LEU A O 1
ATOM 787 N N . LEU A 1 106 ? -15.109 -4.382 18.644 1.00 68.88 106 LEU A N 1
ATOM 788 C CA . LEU A 1 106 ? -14.942 -4.779 17.246 1.00 68.88 106 LEU A CA 1
ATOM 789 C C . LEU A 1 106 ? -15.622 -3.785 16.303 1.00 68.88 106 LEU A C 1
ATOM 791 O O . LEU A 1 106 ? -14.999 -3.362 15.338 1.00 68.88 106 LEU A O 1
ATOM 795 N N . THR A 1 107 ? -16.855 -3.353 16.589 1.00 76.31 107 THR A N 1
ATOM 796 C CA . THR A 1 107 ? -17.509 -2.313 15.776 1.00 76.31 107 THR A CA 1
ATOM 797 C C . THR A 1 107 ? -16.768 -0.981 15.825 1.00 76.31 107 THR A C 1
ATOM 799 O O . THR A 1 107 ? -16.636 -0.339 14.791 1.00 76.31 107 THR A O 1
ATOM 802 N N . GLU A 1 108 ? -16.255 -0.574 16.987 1.00 73.50 108 GLU A N 1
ATOM 803 C CA . GLU A 1 108 ? -15.519 0.685 17.160 1.00 73.50 108 GLU A CA 1
ATOM 804 C C . GLU A 1 108 ? -14.173 0.655 16.412 1.00 73.50 108 GLU A C 1
ATOM 806 O O . GLU A 1 108 ? -13.839 1.598 15.699 1.00 73.50 108 GLU A O 1
ATOM 811 N N . SER A 1 109 ? -13.439 -0.461 16.485 1.00 72.75 109 SER A N 1
ATOM 812 C CA . SER A 1 109 ? -12.202 -0.678 15.729 1.00 72.75 109 SER A CA 1
ATOM 813 C C . SER A 1 109 ? -12.448 -0.775 14.228 1.00 72.75 109 SER A C 1
ATOM 815 O O . SER A 1 109 ? -11.707 -0.169 13.466 1.00 72.75 109 SER A O 1
ATOM 817 N N . VAL A 1 110 ? -13.496 -1.479 13.789 1.00 78.12 110 VAL A N 1
ATOM 818 C CA . VAL A 1 110 ? -13.860 -1.552 12.367 1.00 78.12 110 VAL A CA 1
ATOM 819 C C . VAL A 1 110 ? -14.230 -0.169 11.841 1.00 78.12 110 VAL A C 1
ATOM 821 O O . VAL A 1 110 ? -13.730 0.215 10.791 1.00 78.12 110 VAL A O 1
ATOM 824 N N . LEU A 1 111 ? -15.029 0.610 12.578 1.00 81.25 111 LEU A N 1
ATOM 825 C CA . LEU A 1 111 ? -15.373 1.987 12.210 1.00 81.25 111 LEU A CA 1
ATOM 826 C C . LEU A 1 111 ? -14.131 2.880 12.106 1.00 81.25 111 LEU A C 1
ATOM 828 O O . LEU A 1 111 ? -13.987 3.602 11.123 1.00 81.25 111 LEU A O 1
ATOM 832 N N . LEU A 1 112 ? -13.212 2.799 13.073 1.00 76.62 112 LEU A N 1
ATOM 833 C CA . LEU A 1 112 ? -11.955 3.555 13.053 1.00 76.62 112 LEU A CA 1
ATOM 834 C C . LEU A 1 112 ? -11.033 3.129 11.906 1.00 76.62 112 LEU A C 1
ATOM 836 O O . LEU A 1 112 ? -10.484 3.989 11.223 1.00 76.62 112 LEU A O 1
ATOM 840 N N . SER A 1 113 ? -10.884 1.827 11.652 1.00 78.94 113 SER A N 1
ATOM 841 C CA . SER A 1 113 ? -10.106 1.317 10.519 1.00 78.94 113 SER A CA 1
ATOM 842 C C . SER A 1 113 ? -10.719 1.724 9.182 1.00 78.94 113 SER A C 1
ATOM 844 O O . SER A 1 113 ? -9.985 2.079 8.264 1.00 78.94 113 SER A O 1
ATOM 846 N N . PHE A 1 114 ? -12.049 1.725 9.067 1.00 83.44 114 PHE A N 1
ATOM 847 C CA . PHE A 1 114 ? -12.743 2.138 7.849 1.00 83.44 114 PHE A CA 1
ATOM 848 C C . PHE A 1 114 ? -12.608 3.645 7.609 1.00 83.44 114 PHE A C 1
ATOM 850 O O . PHE A 1 114 ? -12.296 4.064 6.498 1.00 83.44 114 PHE A O 1
ATOM 857 N N . ALA A 1 115 ? -12.764 4.459 8.657 1.00 83.50 115 ALA A N 1
ATOM 858 C CA . ALA A 1 115 ? -12.561 5.904 8.591 1.00 83.50 115 ALA A CA 1
ATOM 859 C C . ALA A 1 115 ? -11.102 6.261 8.266 1.00 83.50 115 ALA A C 1
ATOM 861 O O . ALA A 1 115 ? -10.852 7.088 7.392 1.00 83.50 115 ALA A O 1
ATOM 862 N N . GLY A 1 116 ? -10.138 5.600 8.913 1.00 82.50 116 GLY A N 1
ATOM 863 C CA . GLY A 1 116 ? -8.713 5.760 8.624 1.00 82.50 116 GLY A CA 1
ATOM 864 C C . GLY A 1 116 ? -8.347 5.317 7.206 1.00 82.50 116 GLY A C 1
ATOM 865 O O . GLY A 1 116 ? -7.584 6.003 6.533 1.00 82.50 116 GLY A O 1
ATOM 866 N N . GLY A 1 117 ? -8.936 4.221 6.719 1.00 84.00 117 GLY A N 1
ATOM 867 C CA . GLY A 1 117 ? -8.766 3.744 5.346 1.00 84.00 117 GLY A CA 1
ATOM 868 C C . GLY A 1 117 ? -9.341 4.706 4.305 1.00 84.00 117 GLY A C 1
ATOM 869 O O . GLY A 1 117 ? -8.669 5.006 3.322 1.00 84.00 117 GLY A O 1
ATOM 870 N N . LEU A 1 118 ? -10.542 5.247 4.539 1.00 89.75 118 LEU A N 1
ATOM 871 C CA . LEU A 1 118 ? -11.160 6.266 3.681 1.00 89.75 118 LEU A CA 1
ATOM 872 C C . LEU A 1 118 ? -10.339 7.556 3.639 1.00 89.75 118 LEU A C 1
ATOM 874 O O . LEU A 1 118 ? -10.082 8.078 2.557 1.00 89.75 118 LEU A O 1
ATOM 878 N N . LEU A 1 119 ? -9.896 8.050 4.799 1.00 88.38 119 LEU A N 1
ATOM 879 C CA . LEU A 1 119 ? -9.024 9.223 4.883 1.00 88.38 119 LEU A CA 1
ATOM 880 C C . LEU A 1 119 ? -7.689 8.976 4.178 1.00 88.38 119 LEU A C 1
ATOM 882 O O . LEU A 1 119 ? -7.245 9.820 3.406 1.00 88.38 119 LEU A O 1
ATOM 886 N N . GLY A 1 120 ? -7.074 7.812 4.390 1.00 85.81 120 GLY A N 1
ATOM 887 C CA . GLY A 1 120 ? -5.839 7.425 3.712 1.00 85.81 120 GLY A CA 1
ATOM 888 C C . GLY A 1 120 ? -6.003 7.351 2.194 1.00 85.81 120 GLY A C 1
ATOM 889 O O . GLY A 1 120 ? -5.149 7.851 1.468 1.00 85.81 120 GLY A O 1
ATOM 890 N N . LEU A 1 121 ? -7.116 6.797 1.705 1.00 88.00 121 LEU A N 1
ATOM 891 C CA . LEU A 1 121 ? -7.425 6.738 0.276 1.00 88.00 121 LEU A CA 1
ATOM 892 C C . LEU A 1 121 ? -7.643 8.137 -0.314 1.00 88.00 121 LEU A C 1
ATOM 894 O O . LEU A 1 121 ? -7.090 8.445 -1.366 1.00 88.00 121 LEU A O 1
ATOM 898 N N . ALA A 1 122 ? -8.400 8.995 0.372 1.00 90.12 122 ALA A N 1
ATOM 899 C CA . ALA A 1 122 ? -8.617 10.375 -0.052 1.00 90.12 122 ALA A CA 1
ATOM 900 C C . ALA A 1 122 ? -7.294 11.154 -0.131 1.00 90.12 122 ALA A C 1
ATOM 902 O O . ALA A 1 122 ? -7.026 11.825 -1.128 1.00 90.12 122 ALA A O 1
ATOM 903 N N . LEU A 1 123 ? -6.434 11.004 0.881 1.00 88.31 123 LEU A N 1
ATOM 904 C CA . LEU A 1 123 ? -5.099 11.599 0.893 1.00 88.31 123 LEU A CA 1
ATOM 905 C C . LEU A 1 123 ? -4.208 11.033 -0.215 1.00 88.31 123 LEU A C 1
ATOM 907 O O . LEU A 1 123 ? -3.480 11.799 -0.835 1.00 88.31 123 LEU A O 1
ATOM 911 N N . ALA A 1 124 ? -4.272 9.731 -0.502 1.00 85.94 124 ALA A N 1
ATOM 912 C CA . ALA A 1 124 ? -3.498 9.116 -1.578 1.00 85.94 124 ALA A CA 1
ATOM 913 C C . ALA A 1 124 ? -3.883 9.678 -2.954 1.00 85.94 124 ALA A C 1
ATOM 915 O O . ALA A 1 124 ? -2.997 10.004 -3.743 1.00 85.94 124 ALA A O 1
ATOM 916 N N . VAL A 1 125 ? -5.185 9.847 -3.218 1.00 87.19 125 VAL A N 1
ATOM 917 C CA . VAL A 1 125 ? -5.684 10.470 -4.455 1.00 87.19 125 VAL A CA 1
ATOM 918 C C . VAL A 1 125 ? -5.185 11.911 -4.557 1.00 87.19 125 VAL A C 1
ATOM 920 O O . VAL A 1 125 ? -4.508 12.255 -5.524 1.00 87.19 125 VAL A O 1
ATOM 923 N N . TRP A 1 126 ? -5.392 12.722 -3.516 1.00 89.25 126 TRP A N 1
ATOM 924 C CA . TRP A 1 126 ? -4.909 14.106 -3.490 1.00 89.25 126 TRP A CA 1
ATOM 925 C C . TRP A 1 126 ? -3.397 14.230 -3.661 1.00 89.25 126 TRP A C 1
ATOM 927 O O . TRP A 1 126 ? -2.923 15.104 -4.386 1.00 89.25 126 TRP A O 1
ATOM 937 N N . TRP A 1 127 ? -2.625 13.361 -3.012 1.00 86.12 127 TRP A N 1
ATOM 938 C CA . TRP A 1 127 ? -1.173 13.392 -3.109 1.00 86.12 127 TRP A CA 1
ATOM 939 C C . TRP A 1 127 ? -0.696 12.975 -4.498 1.00 86.12 127 TRP A C 1
ATOM 941 O O . TRP A 1 127 ? 0.249 13.561 -5.019 1.00 86.12 127 TRP A O 1
ATOM 951 N N . SER A 1 128 ? -1.359 11.999 -5.124 1.00 81.38 128 SER A N 1
ATOM 952 C CA . SER A 1 128 ? -1.055 11.611 -6.501 1.00 81.38 128 SER A CA 1
ATOM 953 C C . SER A 1 128 ? -1.331 12.747 -7.487 1.00 81.38 128 SER A C 1
ATOM 955 O O . SER A 1 128 ? -0.462 13.055 -8.301 1.00 81.38 128 SER A O 1
ATOM 957 N N . ASP A 1 129 ? -2.456 13.453 -7.344 1.00 81.50 129 ASP A N 1
ATOM 958 C CA . ASP A 1 129 ? -2.779 14.621 -8.169 1.00 81.50 129 ASP A CA 1
ATOM 959 C C . ASP A 1 129 ? -1.755 15.747 -7.975 1.00 81.50 129 ASP A C 1
ATOM 961 O O . ASP A 1 129 ? -1.293 16.353 -8.945 1.00 81.50 129 ASP A O 1
ATOM 965 N N . LEU A 1 130 ? -1.329 15.988 -6.731 1.00 81.50 130 LEU A N 1
ATOM 966 C CA . LEU A 1 130 ? -0.307 16.979 -6.402 1.00 81.50 130 LEU A CA 1
ATOM 967 C C . LEU A 1 130 ? 1.068 16.608 -6.976 1.00 81.50 130 LEU A C 1
ATOM 969 O O . LEU A 1 130 ? 1.748 17.462 -7.543 1.00 81.50 130 LEU A O 1
ATOM 973 N N . LEU A 1 131 ? 1.480 15.342 -6.866 1.00 80.19 131 LEU A N 1
ATOM 974 C CA . LEU A 1 131 ? 2.742 14.855 -7.427 1.00 80.19 131 LEU A CA 1
ATOM 975 C C . LEU A 1 131 ? 2.755 14.941 -8.953 1.00 80.19 131 LEU A C 1
ATOM 977 O O . LEU A 1 131 ? 3.775 15.317 -9.525 1.00 80.19 131 LEU A O 1
ATOM 981 N N . ILE A 1 132 ? 1.639 14.643 -9.621 1.00 79.12 132 ILE A N 1
ATOM 982 C CA . ILE A 1 132 ? 1.514 14.798 -11.076 1.00 79.12 132 ILE A CA 1
ATOM 983 C C . ILE A 1 132 ? 1.560 16.284 -11.456 1.00 79.12 132 ILE A C 1
ATOM 985 O O . ILE A 1 132 ? 2.232 16.651 -12.421 1.00 79.12 132 ILE A O 1
ATOM 989 N N . ALA A 1 133 ? 0.903 17.154 -10.684 1.00 76.06 133 ALA A N 1
ATOM 990 C CA . ALA A 1 133 ? 0.918 18.598 -10.910 1.00 76.06 133 ALA A CA 1
ATOM 991 C C . ALA A 1 133 ? 2.318 19.215 -10.731 1.00 76.06 133 ALA A C 1
ATOM 993 O O . ALA A 1 133 ? 2.708 20.074 -11.522 1.00 76.06 133 ALA A O 1
ATOM 994 N N . LEU A 1 134 ? 3.085 18.756 -9.736 1.00 71.06 134 LEU A N 1
ATOM 995 C CA . LEU A 1 134 ? 4.460 19.201 -9.482 1.00 71.06 134 LEU A CA 1
ATOM 996 C C . LEU A 1 134 ? 5.464 18.577 -10.465 1.00 71.06 134 LEU A C 1
ATOM 998 O O . LEU A 1 134 ? 6.326 19.276 -10.992 1.00 71.06 134 LEU A O 1
ATOM 1002 N N . GLY A 1 135 ? 5.317 17.286 -10.774 1.00 61.78 135 GLY A N 1
ATOM 1003 C CA . GLY A 1 135 ? 6.183 16.544 -11.696 1.00 61.78 135 GLY A CA 1
ATOM 1004 C C . GLY A 1 135 ? 6.057 16.982 -13.156 1.00 61.78 135 GLY A C 1
ATOM 1005 O O . GLY A 1 135 ? 6.998 16.827 -13.929 1.00 61.78 135 GLY A O 1
ATOM 1006 N N . LYS A 1 136 ? 4.947 17.628 -13.540 1.00 54.28 136 LYS A N 1
ATOM 1007 C CA . LYS A 1 136 ? 4.765 18.215 -14.880 1.00 54.28 136 LYS A CA 1
ATOM 1008 C C . LYS A 1 136 ? 5.826 19.271 -15.237 1.00 54.28 136 LYS A C 1
ATOM 1010 O O . LYS A 1 136 ? 5.918 19.652 -16.401 1.00 54.28 136 LYS A O 1
ATOM 1015 N N . LYS A 1 137 ? 6.619 19.747 -14.269 1.00 52.75 137 LYS A N 1
ATOM 1016 C CA . LYS A 1 137 ? 7.649 20.767 -14.488 1.00 52.75 137 LYS A CA 1
ATOM 1017 C C . LYS A 1 137 ? 9.014 20.218 -14.939 1.00 52.75 137 LYS A C 1
ATOM 1019 O O . LYS A 1 137 ? 9.741 20.978 -15.565 1.00 52.75 137 LYS A O 1
ATOM 1024 N N . ASP A 1 138 ? 9.304 18.924 -14.746 1.00 51.84 138 ASP A N 1
ATOM 1025 C CA . ASP A 1 138 ? 10.623 18.327 -15.061 1.00 51.84 138 ASP A CA 1
ATOM 1026 C C . ASP A 1 138 ? 10.585 17.135 -16.037 1.00 51.84 138 ASP A C 1
ATOM 1028 O O . ASP A 1 138 ? 11.626 16.568 -16.368 1.00 51.84 138 ASP A O 1
ATOM 1032 N N . ILE A 1 139 ? 9.407 16.742 -16.536 1.00 51.16 139 ILE A N 1
ATOM 1033 C CA . ILE A 1 139 ? 9.288 15.639 -17.499 1.00 51.16 139 ILE A CA 1
ATOM 1034 C C . ILE A 1 139 ? 9.110 16.240 -18.903 1.00 51.16 139 ILE A C 1
ATOM 1036 O O . ILE A 1 139 ? 7.989 16.635 -19.246 1.00 51.16 139 ILE A O 1
ATOM 1040 N N . PRO A 1 140 ? 10.162 16.329 -19.745 1.00 47.50 140 PRO A N 1
ATOM 1041 C CA . PRO A 1 140 ? 9.980 16.593 -21.163 1.00 47.50 140 PRO A CA 1
ATOM 1042 C C . PRO A 1 140 ? 9.158 15.437 -21.724 1.00 47.50 140 PRO A C 1
ATOM 1044 O O . PRO A 1 140 ? 9.632 14.312 -21.882 1.00 47.50 140 PRO A O 1
ATOM 1047 N N . VAL A 1 141 ? 7.877 15.709 -21.951 1.00 52.09 141 VAL A N 1
ATOM 1048 C CA . VAL A 1 141 ? 6.951 14.782 -22.585 1.00 52.09 141 VAL A CA 1
ATOM 1049 C C . VAL A 1 141 ? 7.520 14.508 -23.972 1.00 52.09 141 VAL A C 1
ATOM 1051 O O . VAL A 1 141 ? 7.415 15.353 -24.861 1.00 52.09 141 VAL A O 1
ATOM 1054 N N . PHE A 1 142 ? 8.170 13.353 -24.144 1.00 47.66 142 PHE A N 1
ATOM 1055 C CA . PHE A 1 142 ? 8.525 12.815 -25.451 1.00 47.66 142 PHE A CA 1
ATOM 1056 C C . PHE A 1 142 ? 7.217 12.580 -26.210 1.00 47.66 142 PHE A C 1
ATOM 1058 O O . PHE A 1 142 ? 6.579 11.533 -26.106 1.00 47.66 142 PHE A O 1
ATOM 1065 N N . ARG A 1 143 ? 6.783 13.626 -26.914 1.00 37.31 143 ARG A N 1
ATOM 1066 C CA . ARG A 1 143 ? 5.771 13.556 -27.957 1.00 37.31 143 ARG A CA 1
ATOM 1067 C C . ARG A 1 143 ? 6.381 12.754 -29.102 1.00 37.31 143 ARG A C 1
ATOM 1069 O O . ARG A 1 143 ? 7.427 13.137 -29.622 1.00 37.31 143 ARG A O 1
ATOM 1076 N N . PHE A 1 144 ? 5.740 11.634 -29.418 1.00 41.03 144 PHE A N 1
ATOM 1077 C CA . PHE A 1 144 ? 5.843 11.002 -30.729 1.00 41.03 144 PHE A CA 1
ATOM 1078 C C . PHE A 1 144 ? 5.192 11.897 -31.786 1.00 41.03 144 PHE A C 1
ATOM 1080 O O . PHE A 1 144 ? 4.225 12.616 -31.429 1.00 41.03 144 PHE A O 1
#